Protein AF-A0A535Z2Z4-F1 (afdb_monomer_lite)

Foldseek 3Di:
DPPVVVVVPPVVVVCVVPVVSVVVLVVVCVVVVHDSVVVVVVVVVVVVVCVVCVPVVVVPD

pLDDT: mean 76.14, std 16.27, range [41.69, 95.94]

Secondary structure (DSSP, 8-state):
--HHHHHHHHHHHHHHH-HHHHHHHHHHHHHHT--HHHHHHHHHHHHHHHHH-HHHHHT--

Radius of gyration: 14.25 Å; chains: 1; bounding box: 36×29×24 Å

Sequence (61 aa):
MAERGMLIDASVRFLRTNPELLAYAHSAAQSTGRSIDELLRDAVSRVRTELEQPAARRAAR

Structure (mmCIF, N/CA/C/O backbone):
data_AF-A0A535Z2Z4-F1
#
_entry.id   AF-A0A535Z2Z4-F1
#
loop_
_atom_site.group_PDB
_atom_site.id
_atom_site.type_symbol
_atom_site.label_atom_id
_atom_site.label_alt_id
_atom_site.label_comp_id
_atom_site.label_asym_id
_atom_site.label_entity_id
_atom_site.label_seq_id
_atom_site.pdbx_PDB_ins_code
_atom_site.Cartn_x
_atom_site.Cartn_y
_atom_site.Cartn_z
_atom_site.occupancy
_atom_site.B_iso_or_equiv
_atom_site.auth_seq_id
_atom_site.auth_comp_id
_atom_site.auth_asym_id
_atom_site.auth_atom_id
_atom_site.pdbx_PDB_model_num
ATOM 1 N N . MET A 1 1 ? -12.088 19.613 -11.792 1.00 41.69 1 MET A N 1
ATOM 2 C CA . MET A 1 1 ? -12.399 18.312 -11.151 1.00 41.69 1 MET A CA 1
ATOM 3 C C . MET A 1 1 ? -11.999 17.149 -12.072 1.00 41.69 1 MET A C 1
ATOM 5 O O . MET A 1 1 ? -12.865 16.406 -12.504 1.00 41.69 1 MET A O 1
ATOM 9 N N . ALA A 1 2 ? -10.709 16.985 -12.401 1.00 44.94 2 ALA A N 1
ATOM 10 C CA . ALA A 1 2 ? -10.250 15.934 -13.332 1.00 44.94 2 ALA A CA 1
ATOM 11 C C . ALA A 1 2 ? -9.101 15.061 -12.784 1.00 44.94 2 ALA A C 1
ATOM 13 O O . ALA A 1 2 ? -8.856 13.976 -13.294 1.00 44.94 2 ALA A O 1
ATOM 14 N N . GLU A 1 3 ? -8.437 15.468 -11.699 1.00 50.09 3 GLU A N 1
ATOM 15 C CA . GLU A 1 3 ? -7.247 14.761 -11.194 1.00 50.09 3 GLU A CA 1
ATOM 16 C C . GLU A 1 3 ? -7.570 13.605 -10.231 1.00 50.09 3 GLU A C 1
ATOM 18 O O . GLU A 1 3 ? -6.766 12.693 -10.06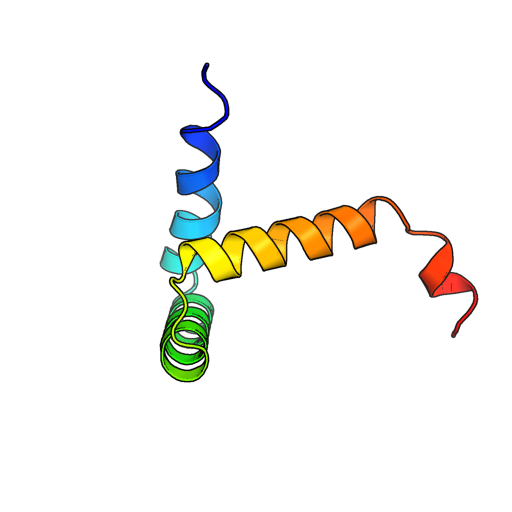2 1.00 50.09 3 GLU A O 1
ATOM 23 N N . ARG A 1 4 ? -8.772 13.579 -9.632 1.00 49.84 4 ARG A N 1
ATOM 24 C CA . ARG A 1 4 ? -9.179 12.496 -8.712 1.00 49.84 4 ARG A CA 1
ATOM 25 C C . ARG A 1 4 ? -9.537 11.179 -9.409 1.00 49.84 4 ARG A C 1
ATOM 27 O O . ARG A 1 4 ? -9.472 10.143 -8.760 1.00 49.84 4 ARG A O 1
ATOM 34 N N . GLY A 1 5 ? -9.906 11.206 -10.692 1.00 46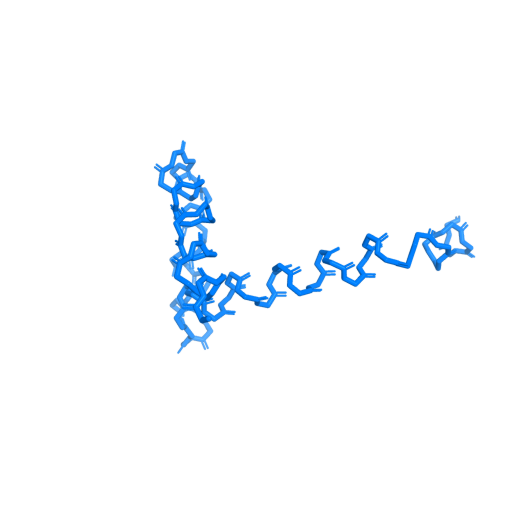.75 5 GLY A N 1
ATOM 35 C CA . GLY A 1 5 ? -10.281 10.001 -11.447 1.00 46.75 5 GLY A CA 1
ATOM 36 C C . GLY A 1 5 ? -9.090 9.242 -12.040 1.00 46.75 5 GLY A C 1
ATOM 37 O O . GLY A 1 5 ? -9.138 8.025 -12.163 1.00 46.75 5 GLY A O 1
ATOM 38 N N . MET A 1 6 ? -7.997 9.944 -12.358 1.00 49.19 6 MET A N 1
ATOM 39 C CA . MET A 1 6 ? -6.828 9.364 -13.036 1.00 49.19 6 MET A CA 1
ATOM 40 C C . MET A 1 6 ? -5.873 8.639 -12.073 1.00 49.19 6 MET A C 1
ATO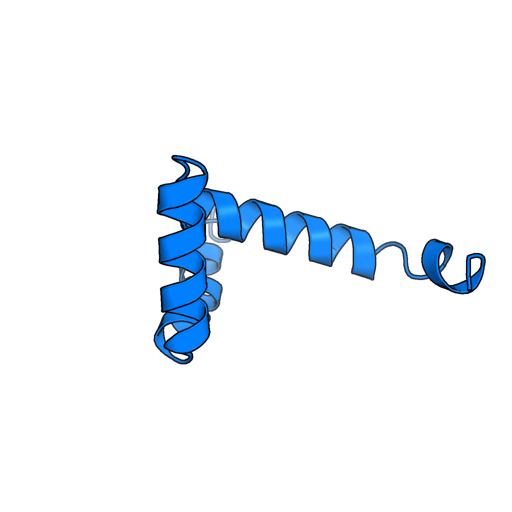M 42 O O . MET A 1 6 ? -5.176 7.704 -12.462 1.00 49.19 6 MET A O 1
ATOM 46 N N . LEU A 1 7 ? -5.886 9.027 -10.794 1.00 51.88 7 LEU A N 1
ATOM 47 C CA . LEU A 1 7 ? -5.044 8.445 -9.743 1.00 51.88 7 LEU A CA 1
ATOM 48 C C . LEU A 1 7 ? -5.428 6.993 -9.398 1.00 51.88 7 LEU A C 1
ATOM 50 O O . LEU A 1 7 ? -4.577 6.236 -8.942 1.00 51.88 7 LEU A O 1
ATOM 54 N N . ILE A 1 8 ? -6.679 6.588 -9.657 1.00 53.03 8 ILE A N 1
ATOM 55 C CA . ILE A 1 8 ? -7.144 5.211 -9.415 1.00 53.03 8 ILE A CA 1
ATOM 56 C C . ILE A 1 8 ? -6.663 4.242 -10.516 1.00 53.03 8 ILE A C 1
ATOM 58 O O . ILE A 1 8 ? -6.610 3.039 -10.289 1.00 53.03 8 ILE A O 1
ATOM 62 N N . ASP A 1 9 ? -6.212 4.719 -11.680 1.00 67.12 9 ASP A N 1
ATOM 63 C CA . ASP A 1 9 ? -5.856 3.817 -12.785 1.00 67.12 9 ASP A CA 1
ATOM 64 C C . ASP A 1 9 ? -4.397 3.329 -12.724 1.00 67.12 9 ASP A C 1
ATOM 66 O O . ASP A 1 9 ? -4.138 2.142 -12.901 1.00 67.12 9 ASP A O 1
ATOM 70 N N . ALA A 1 10 ? -3.425 4.194 -12.413 1.00 69.00 10 ALA A N 1
ATOM 71 C CA . ALA A 1 10 ? -2.005 3.838 -12.527 1.00 69.00 10 ALA A CA 1
ATOM 72 C C . ALA A 1 10 ? -1.537 2.812 -11.479 1.00 69.00 10 ALA A C 1
ATOM 74 O O . ALA A 1 10 ? -0.907 1.815 -11.828 1.00 69.00 10 ALA A O 1
ATOM 75 N N . SER A 1 11 ? -1.862 3.018 -10.199 1.00 70.38 11 SER A N 1
ATOM 76 C CA . SER A 1 11 ? -1.434 2.117 -9.118 1.00 70.38 11 SER A CA 1
ATOM 77 C C . SER A 1 11 ? -2.140 0.763 -9.188 1.00 70.38 11 SER A C 1
ATOM 79 O O . SER A 1 11 ? -1.505 -0.271 -9.001 1.00 70.38 11 SER A O 1
ATOM 81 N N . VAL A 1 12 ? -3.434 0.749 -9.526 1.00 70.50 12 VAL A N 1
ATOM 82 C CA . VAL A 1 12 ? -4.200 -0.493 -9.698 1.00 70.50 12 VAL A CA 1
ATOM 83 C C . VAL A 1 12 ? -3.728 -1.254 -10.937 1.00 70.50 12 VAL A C 1
ATOM 85 O O . VAL A 1 12 ? -3.559 -2.472 -10.871 1.00 70.50 12 VAL A O 1
ATOM 88 N N . ARG A 1 13 ? -3.452 -0.568 -12.056 1.00 73.88 13 ARG A N 1
ATOM 89 C CA . ARG A 1 13 ? -2.838 -1.199 -13.236 1.00 73.88 13 ARG A CA 1
ATOM 90 C C . ARG A 1 13 ? -1.463 -1.765 -12.927 1.00 73.88 13 ARG A C 1
ATOM 92 O O . ARG A 1 13 ? -1.204 -2.899 -13.306 1.00 73.88 13 ARG A O 1
ATOM 99 N N . PHE A 1 14 ? -0.629 -1.025 -12.201 1.00 78.56 14 PHE A N 1
ATOM 100 C CA . PHE A 1 14 ? 0.685 -1.499 -11.782 1.00 78.56 14 PHE A CA 1
ATOM 101 C C . PHE A 1 14 ? 0.585 -2.756 -10.912 1.00 78.56 14 PHE A C 1
ATOM 103 O O . PHE A 1 14 ? 1.302 -3.720 -11.156 1.00 78.56 14 PHE A O 1
ATOM 110 N N . LEU A 1 15 ? -0.336 -2.805 -9.944 1.00 79.00 15 LEU A N 1
ATOM 111 C CA . LEU A 1 15 ? -0.567 -4.038 -9.189 1.00 79.00 15 LEU A CA 1
ATOM 112 C C . LEU A 1 15 ? -1.015 -5.182 -10.107 1.00 79.00 15 LEU A C 1
ATOM 114 O O . LEU A 1 15 ? -0.506 -6.289 -10.002 1.00 79.00 15 LEU A O 1
ATOM 118 N N . ARG A 1 16 ? -1.929 -4.927 -11.049 1.00 76.38 16 ARG A N 1
ATOM 119 C CA . ARG A 1 16 ? -2.414 -5.958 -11.982 1.00 76.38 16 ARG A CA 1
ATOM 120 C C . ARG A 1 16 ? -1.329 -6.496 -12.916 1.00 76.38 16 ARG A C 1
ATOM 122 O O . ARG A 1 16 ? -1.410 -7.658 -13.298 1.00 76.38 16 ARG A O 1
ATOM 129 N N . THR A 1 17 ? -0.333 -5.690 -13.277 1.00 84.94 17 THR A N 1
ATOM 130 C CA . THR A 1 17 ? 0.813 -6.137 -14.087 1.00 84.94 17 THR A CA 1
ATOM 131 C C . THR A 1 17 ? 1.903 -6.830 -13.267 1.00 84.94 17 THR A C 1
ATOM 133 O O . THR A 1 17 ? 2.813 -7.394 -13.860 1.00 84.94 17 THR A O 1
ATOM 136 N N . ASN A 1 18 ? 1.821 -6.799 -11.931 1.00 86.25 18 ASN A N 1
ATOM 137 C CA . ASN A 1 18 ? 2.790 -7.402 -11.014 1.00 86.25 18 ASN A CA 1
ATOM 138 C C . ASN A 1 18 ? 2.047 -8.317 -10.016 1.00 86.25 18 ASN A C 1
ATOM 140 O O . ASN A 1 18 ? 1.680 -7.873 -8.921 1.00 86.25 18 ASN A O 1
ATOM 144 N N . PRO A 1 19 ? 1.769 -9.582 -10.385 1.00 85.94 19 PRO A N 1
ATOM 145 C CA . PRO A 1 19 ? 0.856 -10.452 -9.643 1.00 85.94 19 PRO A CA 1
ATOM 146 C C . PRO A 1 19 ? 1.306 -10.723 -8.202 1.00 85.94 19 PRO A C 1
ATOM 148 O O . PRO A 1 19 ? 0.463 -10.785 -7.307 1.00 85.94 19 PRO A O 1
ATOM 151 N N . GLU A 1 20 ? 2.611 -10.806 -7.940 1.00 89.62 20 GLU A N 1
ATOM 152 C CA 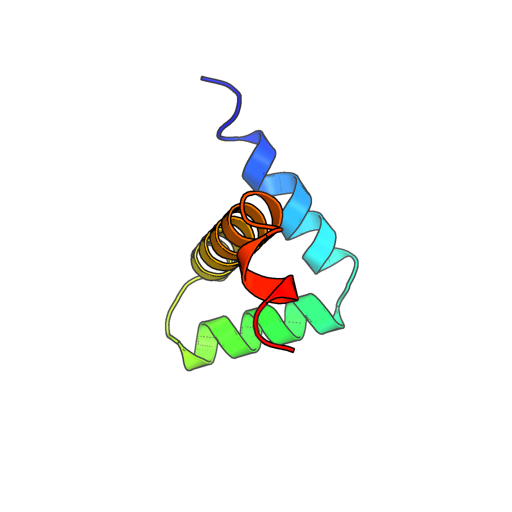. GLU A 1 20 ? 3.154 -10.906 -6.582 1.00 89.62 20 GLU A CA 1
ATOM 153 C C . GLU A 1 20 ? 2.808 -9.693 -5.701 1.00 89.62 20 GLU A C 1
ATOM 155 O O . GLU A 1 20 ? 2.469 -9.856 -4.526 1.00 89.62 20 GLU A O 1
ATOM 160 N N . LEU A 1 21 ? 2.816 -8.478 -6.260 1.00 86.94 21 LEU A N 1
ATOM 161 C CA . LEU A 1 21 ? 2.455 -7.263 -5.527 1.00 86.94 21 LEU A CA 1
ATOM 162 C C . LEU A 1 21 ? 0.951 -7.186 -5.279 1.00 86.94 21 LEU A C 1
ATOM 164 O O . LEU A 1 21 ? 0.524 -6.743 -4.212 1.00 86.94 21 LEU A O 1
ATOM 168 N N . LEU A 1 22 ? 0.143 -7.648 -6.234 1.00 87.25 22 LEU A N 1
ATOM 169 C CA . LEU A 1 22 ? -1.299 -7.761 -6.046 1.00 87.25 22 LEU A CA 1
ATOM 170 C C . LEU A 1 22 ? -1.637 -8.770 -4.939 1.00 87.25 22 LEU A C 1
ATOM 172 O O . LEU A 1 22 ? -2.448 -8.465 -4.064 1.00 87.25 22 LEU A O 1
ATOM 176 N N . ALA A 1 23 ? -0.985 -9.936 -4.927 1.00 89.94 23 ALA A N 1
ATOM 177 C CA . ALA A 1 23 ? -1.158 -10.940 -3.877 1.00 89.94 23 ALA A CA 1
ATOM 178 C C . ALA A 1 23 ? -0.761 -10.394 -2.495 1.00 89.94 23 ALA A C 1
ATOM 180 O O . ALA A 1 23 ? -1.493 -10.573 -1.518 1.00 89.94 23 ALA A O 1
ATOM 181 N N . TYR A 1 24 ? 0.354 -9.661 -2.422 1.00 90.62 24 TYR A N 1
ATOM 182 C CA . TYR A 1 24 ? 0.766 -8.966 -1.206 1.00 90.62 24 TYR A CA 1
ATOM 183 C C . TYR A 1 24 ? -0.286 -7.946 -0.742 1.00 90.62 24 TYR A C 1
ATOM 185 O O . TYR A 1 24 ? -0.677 -7.954 0.425 1.00 90.62 24 TYR A O 1
ATOM 193 N N . ALA A 1 25 ? -0.797 -7.109 -1.651 1.00 89.56 25 ALA A N 1
ATOM 194 C CA . ALA A 1 25 ? -1.816 -6.111 -1.333 1.00 89.56 25 ALA A CA 1
ATOM 195 C C . ALA A 1 25 ? -3.119 -6.749 -0.821 1.00 89.56 25 ALA A C 1
ATOM 197 O O . ALA A 1 25 ? -3.706 -6.253 0.140 1.00 89.56 25 ALA A O 1
ATOM 198 N N . HIS A 1 26 ? -3.544 -7.875 -1.402 1.00 91.25 26 HIS A N 1
ATOM 199 C CA . HIS A 1 26 ? -4.693 -8.641 -0.911 1.00 91.25 26 HIS A CA 1
ATOM 200 C C . HIS A 1 26 ? -4.468 -9.203 0.498 1.00 91.25 26 HIS A C 1
ATOM 202 O O . HIS A 1 26 ? -5.342 -9.065 1.352 1.00 91.25 26 HIS A O 1
ATOM 208 N N . SER A 1 27 ? -3.299 -9.791 0.762 1.00 94.94 27 SER A N 1
ATOM 209 C CA . SER A 1 27 ? -2.946 -10.305 2.093 1.00 94.94 27 SER A CA 1
ATOM 210 C C . SER A 1 27 ? -2.907 -9.185 3.147 1.00 94.94 27 SER A C 1
ATOM 212 O O . SER A 1 27 ? -3.448 -9.313 4.250 1.00 94.94 27 SER A O 1
ATOM 214 N N . ALA A 1 28 ? -2.351 -8.026 2.789 1.00 92.06 28 ALA A N 1
ATOM 215 C CA . ALA A 1 28 ? -2.337 -6.848 3.649 1.00 92.06 28 ALA A CA 1
ATOM 216 C C . ALA A 1 28 ? -3.756 -6.309 3.917 1.00 92.06 28 ALA A C 1
ATOM 218 O O . ALA A 1 28 ? -4.085 -5.975 5.055 1.00 92.06 28 ALA A O 1
ATOM 219 N N . ALA A 1 29 ? -4.623 -6.271 2.903 1.00 93.31 29 ALA A N 1
ATOM 220 C CA . ALA A 1 29 ? -6.020 -5.859 3.052 1.00 93.31 29 ALA A CA 1
ATOM 221 C C . ALA A 1 29 ? -6.785 -6.780 4.015 1.00 93.31 29 ALA A C 1
ATOM 223 O O . ALA A 1 29 ? -7.452 -6.308 4.934 1.00 93.31 29 ALA A O 1
ATOM 224 N N . GLN A 1 30 ? -6.620 -8.097 3.867 1.00 94.25 30 GLN A N 1
ATOM 225 C CA . GLN A 1 30 ? -7.242 -9.087 4.750 1.00 94.25 30 GLN A CA 1
ATOM 226 C C . GLN A 1 30 ? -6.748 -8.975 6.196 1.00 94.25 30 GLN A C 1
ATOM 228 O O . GLN A 1 30 ? -7.557 -8.981 7.119 1.00 94.25 30 GLN A O 1
ATOM 233 N N . SER A 1 31 ? -5.436 -8.844 6.401 1.00 95.94 31 SER A N 1
ATOM 234 C CA . SER A 1 31 ? -4.849 -8.779 7.748 1.00 95.94 31 SER A CA 1
ATOM 235 C C . SER A 1 31 ? -5.149 -7.474 8.488 1.00 95.94 31 SER A C 1
ATOM 237 O O . SER A 1 31 ? -5.218 -7.470 9.714 1.00 95.94 31 SER A O 1
ATOM 239 N N . THR A 1 32 ? -5.344 -6.369 7.764 1.00 93.94 32 THR A N 1
ATOM 240 C CA . THR A 1 32 ? -5.629 -5.051 8.359 1.00 93.94 32 THR A CA 1
ATOM 241 C C . THR A 1 32 ? -7.116 -4.700 8.392 1.00 93.94 32 THR A C 1
ATOM 243 O O . THR A 1 32 ? -7.487 -3.726 9.042 1.00 93.94 32 THR A O 1
ATOM 246 N N . GLY A 1 33 ? -7.967 -5.457 7.689 1.00 95.19 33 GLY A N 1
ATOM 247 C CA . GLY A 1 33 ? -9.389 -5.144 7.516 1.00 95.19 33 GLY A CA 1
ATOM 248 C C . GLY A 1 33 ? -9.656 -3.899 6.661 1.00 95.19 33 GLY A C 1
ATOM 249 O O . GLY A 1 33 ? -10.768 -3.377 6.676 1.00 95.19 33 GLY A O 1
ATOM 250 N N . ARG A 1 34 ? -8.646 -3.399 5.938 1.00 92.94 34 ARG A N 1
ATOM 251 C CA . ARG A 1 34 ? -8.724 -2.191 5.103 1.00 92.94 34 ARG A CA 1
ATOM 252 C C . ARG A 1 34 ? -8.838 -2.555 3.632 1.00 92.94 34 ARG A C 1
ATOM 254 O O . ARG A 1 34 ? -8.390 -3.618 3.208 1.00 92.94 34 ARG A O 1
ATOM 261 N N . SER A 1 35 ? -9.395 -1.656 2.829 1.00 90.88 35 SER A N 1
ATOM 262 C CA . SER A 1 35 ? -9.414 -1.839 1.378 1.00 90.88 35 SER A CA 1
ATOM 263 C C . SER A 1 35 ? -8.019 -1.653 0.765 1.00 90.88 35 SER A C 1
ATOM 265 O O . SER A 1 35 ? -7.178 -0.914 1.282 1.00 90.88 35 SER A O 1
ATOM 267 N N . ILE A 1 36 ? -7.777 -2.292 -0.383 1.00 87.62 36 ILE A N 1
ATOM 268 C CA . ILE A 1 36 ? -6.527 -2.122 -1.143 1.00 87.62 36 ILE A CA 1
ATOM 269 C C . ILE A 1 36 ? -6.311 -0.651 -1.517 1.00 87.62 36 ILE A C 1
ATOM 271 O O . ILE A 1 36 ? -5.188 -0.161 -1.438 1.00 87.62 36 ILE A O 1
ATOM 275 N N . ASP A 1 37 ? -7.376 0.074 -1.861 1.00 85.50 37 ASP A N 1
ATOM 276 C CA . ASP A 1 37 ? -7.295 1.488 -2.237 1.00 85.50 37 ASP A CA 1
ATOM 277 C C . ASP A 1 37 ? -6.820 2.376 -1.079 1.00 85.50 37 ASP A C 1
ATOM 279 O O . ASP A 1 37 ? -6.036 3.306 -1.285 1.00 85.50 37 ASP A O 1
ATOM 283 N N . GLU A 1 38 ? -7.255 2.088 0.150 1.00 88.88 38 GLU A N 1
ATOM 284 C CA . GLU A 1 38 ? -6.773 2.783 1.347 1.00 88.88 38 GLU A CA 1
ATOM 285 C C . GLU A 1 38 ? -5.294 2.498 1.610 1.00 88.88 38 GLU A C 1
ATOM 287 O O . GLU A 1 38 ? -4.530 3.420 1.900 1.00 88.88 38 GLU A O 1
ATOM 292 N N . LEU A 1 39 ? -4.872 1.240 1.459 1.00 87.88 39 LEU A N 1
ATOM 293 C CA . LEU A 1 39 ? -3.470 0.851 1.617 1.00 87.88 39 LEU A CA 1
ATOM 294 C C . LEU A 1 39 ? -2.577 1.498 0.550 1.00 87.88 39 LEU A C 1
ATOM 296 O O . LEU A 1 39 ? -1.495 1.994 0.865 1.00 87.88 39 LEU A O 1
ATOM 300 N N . LEU A 1 40 ? -3.041 1.546 -0.701 1.00 86.00 40 LEU A N 1
ATOM 301 C CA . LEU A 1 40 ? -2.344 2.214 -1.799 1.00 86.00 40 LEU A CA 1
ATOM 302 C C . LEU A 1 40 ? -2.219 3.716 -1.557 1.00 86.00 40 LEU A C 1
ATOM 304 O O . LEU A 1 40 ? -1.150 4.286 -1.773 1.00 86.00 40 LEU A O 1
ATOM 308 N N . ARG A 1 41 ? -3.285 4.361 -1.077 1.00 86.06 41 ARG A N 1
ATOM 309 C CA . ARG A 1 41 ? -3.260 5.789 -0.749 1.00 86.06 41 ARG A CA 1
ATOM 310 C C . ARG A 1 41 ? -2.233 6.096 0.339 1.00 86.06 41 ARG A C 1
ATOM 312 O O . ARG A 1 41 ? -1.470 7.051 0.193 1.00 86.06 41 ARG A O 1
ATOM 319 N N . ASP A 1 42 ? -2.172 5.273 1.381 1.00 88.88 42 ASP A N 1
ATOM 320 C CA . ASP A 1 42 ? -1.188 5.424 2.455 1.00 88.88 42 ASP A CA 1
ATOM 321 C C . ASP A 1 42 ? 0.242 5.209 1.952 1.00 88.88 42 ASP A C 1
ATOM 323 O O . ASP A 1 42 ? 1.137 5.989 2.285 1.00 88.88 42 ASP A O 1
ATOM 327 N N . ALA A 1 43 ? 0.464 4.184 1.125 1.00 85.56 43 ALA A N 1
ATOM 328 C CA . ALA A 1 43 ? 1.769 3.906 0.536 1.00 85.56 43 ALA A CA 1
ATOM 329 C C . ALA A 1 43 ? 2.255 5.077 -0.332 1.00 85.56 43 ALA A C 1
ATOM 331 O O . ALA A 1 43 ? 3.377 5.551 -0.155 1.00 85.56 43 ALA A O 1
ATOM 332 N N . VAL A 1 44 ? 1.390 5.604 -1.206 1.00 84.38 44 VAL A N 1
ATOM 333 C CA . VAL A 1 44 ? 1.691 6.781 -2.036 1.00 84.38 44 VAL A CA 1
ATOM 334 C C . VAL A 1 44 ? 1.994 8.000 -1.167 1.00 84.38 44 VAL A C 1
ATOM 336 O O . VAL A 1 44 ? 2.966 8.704 -1.430 1.00 84.38 44 VAL A O 1
ATOM 339 N N . SER A 1 45 ? 1.211 8.239 -0.109 1.00 85.44 45 SER A N 1
ATOM 340 C CA . SER A 1 45 ? 1.454 9.359 0.804 1.00 85.44 45 SER A CA 1
ATOM 341 C C . SER A 1 45 ? 2.816 9.251 1.493 1.00 85.44 45 SER A C 1
ATOM 343 O O . SER A 1 45 ? 3.539 10.242 1.551 1.00 85.44 45 SER A O 1
ATOM 345 N N . ARG A 1 46 ? 3.187 8.060 1.986 1.00 85.56 46 ARG A N 1
ATOM 346 C CA . ARG A 1 46 ? 4.489 7.820 2.632 1.00 85.56 46 ARG A CA 1
ATOM 347 C C . ARG A 1 46 ? 5.639 8.049 1.662 1.00 85.56 46 ARG A C 1
ATOM 349 O O . ARG A 1 46 ? 6.538 8.821 1.970 1.00 85.56 46 ARG A O 1
ATOM 356 N N . VAL A 1 47 ? 5.575 7.448 0.473 1.00 84.62 47 VAL A N 1
ATOM 357 C CA . VAL A 1 47 ? 6.602 7.625 -0.564 1.00 84.62 47 VAL A CA 1
ATOM 358 C C . VAL A 1 47 ? 6.741 9.098 -0.941 1.00 84.62 47 VAL A C 1
ATOM 360 O O . VAL A 1 47 ? 7.859 9.591 -1.049 1.00 84.62 47 VAL A O 1
ATOM 363 N N . ARG A 1 48 ? 5.632 9.837 -1.075 1.00 83.88 48 ARG A N 1
ATOM 364 C CA . ARG A 1 48 ? 5.685 11.275 -1.365 1.00 83.88 48 ARG A CA 1
ATOM 365 C C . ARG A 1 48 ? 6.419 12.046 -0.269 1.00 83.88 48 ARG A C 1
ATOM 367 O O . ARG A 1 48 ? 7.340 12.790 -0.581 1.00 83.88 48 ARG A O 1
ATOM 374 N N . THR A 1 49 ? 6.075 11.817 0.999 1.00 82.00 49 THR A N 1
ATOM 375 C CA . THR A 1 49 ? 6.758 12.453 2.138 1.00 82.00 49 THR A CA 1
ATOM 376 C C . THR A 1 49 ? 8.252 12.125 2.170 1.00 82.00 49 THR A C 1
ATOM 378 O O . THR A 1 49 ? 9.069 13.000 2.441 1.00 82.00 49 THR A O 1
ATOM 381 N N . GLU A 1 50 ? 8.631 10.886 1.858 1.00 82.69 50 GLU A N 1
ATOM 382 C CA . GLU A 1 50 ? 10.034 10.466 1.798 1.00 82.69 50 GLU A CA 1
ATOM 383 C C . GLU A 1 50 ? 10.816 11.132 0.660 1.00 82.69 50 GLU A C 1
ATOM 385 O O . GLU A 1 50 ? 11.977 11.497 0.844 1.00 82.69 50 GLU A O 1
ATOM 390 N N . LEU A 1 51 ? 10.186 11.293 -0.506 1.00 80.19 51 LEU A N 1
ATOM 391 C CA . LEU A 1 51 ? 10.777 11.966 -1.664 1.00 80.19 51 LEU A CA 1
ATOM 392 C C . LEU A 1 51 ? 10.891 13.481 -1.455 1.00 80.19 51 LEU A C 1
ATOM 394 O O . LEU A 1 51 ? 11.852 14.088 -1.920 1.00 80.19 51 LEU A O 1
ATOM 398 N N . GLU A 1 52 ? 9.936 14.081 -0.744 1.00 79.06 52 GLU A N 1
ATOM 399 C CA . GLU A 1 52 ? 9.930 15.504 -0.381 1.00 79.06 52 GLU A CA 1
ATOM 400 C C . GLU A 1 52 ? 10.941 15.826 0.740 1.00 79.06 52 GLU A C 1
ATOM 402 O O . GLU A 1 52 ? 11.404 16.962 0.839 1.00 79.06 52 GLU A O 1
ATOM 407 N N . GLN A 1 53 ? 11.343 14.837 1.554 1.00 67.94 53 GLN A N 1
ATOM 408 C CA . GLN A 1 53 ? 12.317 14.991 2.647 1.00 67.94 53 GLN A CA 1
ATOM 409 C C . GLN A 1 53 ? 13.607 14.162 2.451 1.00 67.94 53 GLN A C 1
ATOM 411 O O . GLN A 1 53 ? 13.967 13.344 3.305 1.00 67.94 53 GLN A O 1
ATOM 416 N N . PRO A 1 54 ? 14.395 14.393 1.384 1.00 58.22 54 PRO A N 1
ATOM 417 C CA . PRO A 1 54 ? 15.615 13.624 1.131 1.00 58.22 54 PRO A CA 1
ATOM 418 C C . PRO A 1 54 ? 16.733 13.887 2.162 1.00 58.22 54 PRO A C 1
ATOM 420 O O . PRO A 1 54 ? 17.671 13.095 2.275 1.00 58.22 54 PRO A O 1
ATOM 423 N N . ALA A 1 55 ? 16.656 14.986 2.925 1.00 55.31 55 ALA A N 1
ATOM 424 C CA . ALA A 1 55 ? 17.703 15.415 3.855 1.00 55.31 55 ALA A CA 1
ATOM 425 C C . ALA A 1 55 ? 17.719 14.648 5.193 1.00 55.31 55 ALA A C 1
ATOM 427 O O . ALA A 1 55 ? 18.790 14.459 5.766 1.00 55.31 55 ALA A O 1
ATOM 428 N N . ALA A 1 56 ? 16.576 14.145 5.676 1.00 54.78 56 ALA A N 1
ATOM 429 C CA . ALA A 1 56 ? 16.492 13.506 6.996 1.00 54.78 56 ALA A CA 1
ATOM 430 C C . ALA A 1 56 ? 17.137 12.104 7.044 1.00 54.78 56 ALA A C 1
ATOM 432 O O . ALA A 1 56 ? 17.620 11.678 8.089 1.00 54.78 56 ALA A O 1
ATOM 433 N N . ARG A 1 57 ? 17.207 11.391 5.910 1.00 55.50 57 ARG A N 1
ATOM 434 C CA . ARG A 1 57 ? 17.792 10.036 5.839 1.00 55.50 57 ARG A CA 1
ATOM 435 C C . ARG A 1 57 ? 19.316 9.999 5.752 1.00 55.50 57 ARG A C 1
ATOM 437 O O . ARG A 1 57 ? 19.903 8.997 6.142 1.00 55.50 57 ARG A O 1
ATOM 444 N N . ARG A 1 58 ? 19.971 11.054 5.249 1.00 51.97 58 ARG A N 1
ATOM 445 C CA . ARG A 1 58 ? 21.445 11.088 5.135 1.00 51.97 58 ARG A CA 1
ATOM 446 C C . ARG A 1 58 ? 22.153 11.353 6.465 1.00 51.97 58 ARG A C 1
ATOM 448 O O . ARG A 1 58 ? 23.321 11.019 6.571 1.00 51.97 58 ARG A O 1
ATOM 455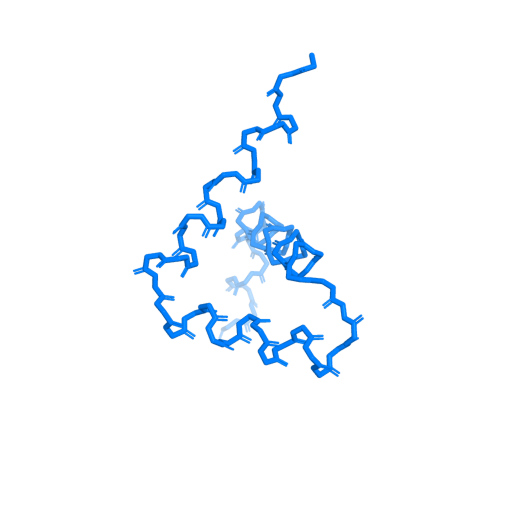 N N . ALA A 1 59 ? 21.467 11.925 7.454 1.00 51.38 59 ALA A N 1
ATOM 456 C CA . ALA A 1 59 ? 22.051 12.259 8.755 1.00 51.38 59 ALA A CA 1
ATOM 457 C C . ALA A 1 59 ? 21.921 11.142 9.813 1.00 51.38 59 ALA A C 1
ATOM 459 O O . ALA A 1 59 ? 22.453 11.286 10.908 1.00 51.38 59 ALA A O 1
ATOM 460 N N . ALA A 1 60 ? 21.207 10.051 9.507 1.00 57.53 60 ALA A N 1
ATOM 461 C CA . ALA A 1 60 ? 20.922 8.956 10.442 1.00 57.53 60 ALA A CA 1
ATOM 462 C C . ALA A 1 60 ? 21.584 7.615 10.054 1.00 57.53 60 ALA A C 1
ATOM 464 O O . ALA A 1 60 ? 21.222 6.578 10.609 1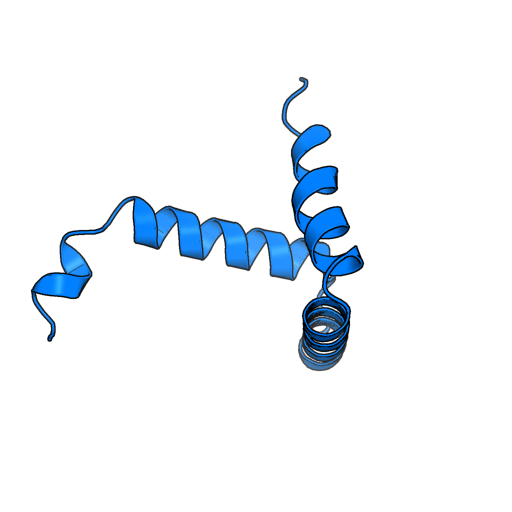.00 57.53 60 ALA A O 1
ATOM 465 N N . ARG A 1 61 ? 22.514 7.623 9.090 1.00 49.78 61 ARG A N 1
ATOM 466 C CA . ARG A 1 61 ? 23.300 6.460 8.653 1.00 49.78 61 ARG A CA 1
ATOM 467 C C . ARG A 1 61 ? 24.778 6.722 8.893 1.00 49.78 61 ARG A C 1
ATOM 469 O O . ARG A 1 61 ? 25.464 5.750 9.267 1.00 49.78 61 ARG A O 1
#